Protein AF-A0A7S4KRM3-F1 (afdb_monomer_lite)

Radius of gyration: 18.73 Å; chains: 1; bounding box: 46×62×36 Å

Organism: NCBI:txid180227

Secondary structure (DSSP, 8-state):
--STHHHHHHHHSTTTGGGTT---EEEEEEETTS--EEEEE-TTSBHHHHHHHHHHHSSSPPPTTEEEEEEETTEEPPTTSBTTTTT--TT-EEEEEEEE---------

Sequence (109 aa):
RKRKRKRERKRKTRTAEKRMQDQQMQVFVKNLVGRPYPIDTHPTDTIADLCSKIESQRSSPVPRDKQLIIVFDGVPQDPDSELRSCNIKHEDLVTVLMVVAEMGTNIKG

InterPro domains:
  IPR000626 Ubiquitin-like domain [PF00240] (27-96)
  IPR000626 Ubiquitin-like domain [PS50053] (25-98)
  IPR029071 Ubiquitin-like domain superfamily [SSF54236] (21-98)

pLDDT: mean 75.44, std 17.65, range [39.91, 93.69]

Foldseek 3Di:
DPDPPPVVVVVVVCPVVVVVQQDWAWEWEAEPVDDTDIDIDGQQDFLLRVVVSVQVPDPDHDPPQKDKFKADPNRTDDRRDGNVNVVHGHHYYIYIDIDGNPPPPPPPD

Structure (mmCIF, N/CA/C/O backbone):
data_AF-A0A7S4KRM3-F1
#
_entry.id   AF-A0A7S4KRM3-F1
#
loop_
_atom_site.group_PDB
_atom_site.id
_atom_site.type_symbol
_atom_site.label_atom_id
_atom_site.label_alt_id
_atom_site.label_comp_id
_atom_site.label_asym_id
_atom_site.label_entity_id
_atom_site.label_seq_id
_atom_site.pdbx_PDB_ins_code
_atom_site.Cartn_x
_atom_site.Cartn_y
_atom_site.Cartn_z
_atom_site.occupancy
_atom_site.B_iso_or_equiv
_atom_site.auth_seq_id
_atom_site.auth_comp_id
_atom_site.auth_asym_id
_atom_site.auth_atom_id
_atom_site.pdbx_PDB_model_num
ATOM 1 N N . ARG A 1 1 ? -5.525 45.239 -8.878 1.00 54.72 1 ARG A N 1
ATOM 2 C CA . ARG A 1 1 ? -6.920 44.841 -8.542 1.00 54.72 1 ARG A CA 1
ATOM 3 C C . ARG A 1 1 ? -7.274 43.560 -9.327 1.00 54.72 1 ARG A C 1
ATOM 5 O O . ARG A 1 1 ? -6.927 43.483 -10.490 1.00 54.72 1 ARG A O 1
ATOM 12 N N . LYS A 1 2 ? -7.907 42.554 -8.694 1.00 49.38 2 LYS A N 1
ATOM 13 C CA . LYS A 1 2 ? -8.555 41.340 -9.280 1.00 49.38 2 LYS A CA 1
ATOM 14 C C . LYS A 1 2 ? -7.803 40.012 -9.568 1.00 49.38 2 LYS A C 1
ATOM 16 O O . LYS A 1 2 ? -8.507 39.047 -9.835 1.00 49.38 2 LYS A O 1
ATOM 21 N N . ARG A 1 3 ? -6.474 39.844 -9.436 1.00 49.19 3 ARG A N 1
ATOM 22 C CA . ARG A 1 3 ? -5.835 38.516 -9.717 1.00 49.19 3 ARG A CA 1
ATOM 23 C C . ARG A 1 3 ? -5.323 37.700 -8.518 1.00 49.19 3 ARG A C 1
ATOM 25 O O . ARG A 1 3 ? -5.302 36.478 -8.597 1.00 49.19 3 ARG A O 1
ATOM 32 N N . LYS A 1 4 ? -4.999 38.313 -7.372 1.00 44.84 4 LYS A N 1
ATOM 33 C CA . LYS A 1 4 ? -4.460 37.570 -6.206 1.00 44.84 4 LYS A CA 1
ATOM 34 C C . LYS A 1 4 ? -5.513 36.934 -5.283 1.00 44.84 4 LYS A C 1
ATOM 36 O O . LYS A 1 4 ? -5.202 35.984 -4.579 1.00 44.84 4 LYS A O 1
ATOM 41 N N . ARG A 1 5 ? -6.778 37.373 -5.331 1.00 48.09 5 ARG A N 1
ATOM 42 C CA . ARG A 1 5 ? -7.833 36.908 -4.401 1.00 48.09 5 ARG A CA 1
ATOM 43 C C . ARG A 1 5 ? -8.448 35.537 -4.733 1.00 48.09 5 ARG A C 1
ATOM 45 O O . ARG A 1 5 ? -9.210 35.013 -3.929 1.00 48.09 5 ARG A O 1
ATOM 52 N N . LYS A 1 6 ? -8.130 34.933 -5.888 1.00 44.44 6 LYS A N 1
ATOM 53 C CA . LYS A 1 6 ? -8.725 33.645 -6.311 1.00 44.44 6 LYS A CA 1
ATOM 54 C C . LYS A 1 6 ? -7.909 32.413 -5.882 1.00 44.44 6 LYS A C 1
ATOM 56 O O . LYS A 1 6 ? -8.459 31.319 -5.839 1.00 44.44 6 LYS A O 1
ATOM 61 N N . ARG A 1 7 ? -6.627 32.579 -5.525 1.00 45.47 7 ARG A N 1
ATOM 62 C CA . ARG A 1 7 ? -5.755 31.470 -5.080 1.00 45.47 7 ARG A CA 1
ATOM 63 C C . ARG A 1 7 ? -5.917 31.122 -3.598 1.00 45.47 7 ARG A C 1
ATOM 65 O O . ARG A 1 7 ? -5.708 29.976 -3.224 1.00 45.47 7 ARG A O 1
ATOM 72 N N . GLU A 1 8 ? -6.360 32.065 -2.770 1.00 41.38 8 GLU A N 1
ATOM 73 C CA . GLU A 1 8 ? -6.520 31.828 -1.328 1.00 41.38 8 GLU A CA 1
ATOM 74 C C . GLU A 1 8 ? -7.851 31.140 -0.975 1.00 41.38 8 GLU A C 1
ATOM 76 O O . GLU A 1 8 ? -7.928 30.370 -0.020 1.00 41.38 8 GLU A O 1
ATOM 81 N N . ARG A 1 9 ? -8.885 31.320 -1.810 1.00 40.25 9 ARG A N 1
ATOM 82 C CA . ARG A 1 9 ? -10.185 30.651 -1.634 1.00 40.25 9 ARG A CA 1
ATOM 83 C C . ARG A 1 9 ? -10.169 29.153 -1.947 1.00 40.25 9 ARG A C 1
ATOM 85 O O . ARG A 1 9 ? -11.027 28.451 -1.442 1.00 40.25 9 ARG A O 1
ATOM 92 N N . LYS A 1 10 ? -9.191 28.642 -2.707 1.00 42.97 10 LYS A N 1
ATOM 93 C CA . LYS A 1 10 ? -9.033 27.187 -2.926 1.00 42.97 10 LYS A CA 1
ATOM 94 C C . LYS A 1 10 ? -8.296 26.470 -1.788 1.00 42.97 10 LYS A C 1
ATOM 96 O O . LYS A 1 10 ? -8.303 25.246 -1.744 1.00 42.97 10 LYS A O 1
ATOM 101 N N . ARG A 1 11 ? -7.645 27.214 -0.883 1.00 45.69 11 ARG A N 1
ATOM 102 C CA . ARG A 1 11 ? -6.910 26.646 0.259 1.00 45.69 11 ARG A CA 1
ATOM 103 C C . ARG A 1 11 ? -7.746 26.580 1.538 1.00 45.69 11 ARG A C 1
ATOM 105 O O . ARG A 1 11 ? -7.537 25.669 2.324 1.00 45.69 11 ARG A O 1
ATOM 112 N N . LYS A 1 12 ? -8.691 27.507 1.740 1.00 39.91 12 LYS A N 1
ATOM 113 C CA . LYS A 1 12 ? -9.427 27.642 3.013 1.00 39.91 12 LYS A CA 1
ATOM 114 C C . LYS A 1 12 ? -10.705 26.802 3.142 1.00 39.91 12 LYS A C 1
ATOM 116 O O . LYS A 1 12 ? -11.152 26.597 4.259 1.00 39.91 12 LYS A O 1
ATOM 121 N N . THR A 1 13 ? -11.261 26.266 2.057 1.00 40.16 13 THR A N 1
ATOM 122 C CA . THR A 1 13 ? -12.413 25.339 2.113 1.00 40.16 13 THR A CA 1
ATOM 123 C C . THR A 1 13 ? -12.021 23.861 2.210 1.00 40.16 13 THR A C 1
ATOM 125 O O . THR A 1 13 ? -12.886 23.027 2.419 1.00 40.16 13 THR A O 1
ATOM 128 N N . ARG A 1 14 ? -10.726 23.515 2.142 1.00 50.75 14 ARG A N 1
ATOM 129 C CA . ARG A 1 14 ? -10.233 22.126 2.265 1.00 50.75 14 ARG A CA 1
ATOM 130 C C . ARG A 1 14 ? -10.018 21.653 3.709 1.00 50.75 14 ARG A C 1
ATOM 132 O O . ARG A 1 14 ? -9.518 20.554 3.895 1.00 50.75 14 ARG A O 1
ATOM 139 N N . THR A 1 15 ? -10.319 22.459 4.727 1.00 52.12 15 THR A N 1
ATOM 140 C CA . THR A 1 15 ? -9.883 22.170 6.110 1.00 52.12 15 THR A CA 1
ATOM 141 C C . THR A 1 15 ? -10.976 21.562 6.997 1.00 52.12 15 THR A C 1
ATOM 143 O O . THR A 1 15 ? -10.649 21.007 8.040 1.00 52.12 15 THR A O 1
ATOM 146 N N . ALA A 1 16 ? -12.253 21.630 6.600 1.00 48.75 16 ALA A N 1
ATOM 147 C CA . ALA A 1 16 ? -13.368 21.075 7.379 1.00 48.75 16 ALA A CA 1
ATOM 148 C C . ALA A 1 16 ? -13.852 19.716 6.840 1.00 48.75 16 ALA A C 1
ATOM 150 O O . ALA A 1 16 ? -13.953 18.774 7.616 1.00 48.75 16 ALA A O 1
ATOM 151 N N . GLU A 1 17 ? -14.030 19.557 5.522 1.00 49.84 17 GLU A N 1
ATOM 152 C CA . GLU A 1 17 ? -14.364 18.249 4.918 1.00 49.84 17 GLU A CA 1
ATOM 153 C C . GLU A 1 17 ? -13.221 17.232 5.067 1.00 49.84 17 GLU A C 1
ATOM 155 O O . GLU A 1 17 ? -13.450 16.042 5.254 1.00 49.84 17 GLU A O 1
ATOM 160 N N . LYS A 1 18 ? -11.971 17.716 5.102 1.00 51.41 18 LYS A N 1
ATOM 161 C CA . LYS A 1 18 ? -10.778 16.888 5.328 1.00 51.41 18 LYS A CA 1
ATOM 162 C C . LYS A 1 18 ? -10.731 16.257 6.727 1.00 51.41 18 LYS A C 1
ATOM 164 O O . LYS A 1 18 ? -10.011 15.291 6.918 1.00 51.41 18 LYS A O 1
ATOM 169 N N . ARG A 1 19 ? -11.508 16.758 7.698 1.00 50.12 19 ARG A N 1
ATOM 170 C CA . ARG A 1 19 ? -11.541 16.210 9.067 1.00 50.12 19 ARG A CA 1
ATOM 171 C C . ARG A 1 19 ? -12.451 14.994 9.230 1.00 50.12 19 ARG A C 1
ATOM 173 O O . ARG A 1 19 ? -12.314 14.300 10.225 1.00 50.12 19 ARG A O 1
ATOM 180 N N . MET A 1 20 ? -13.357 14.732 8.285 1.00 52.25 20 MET A 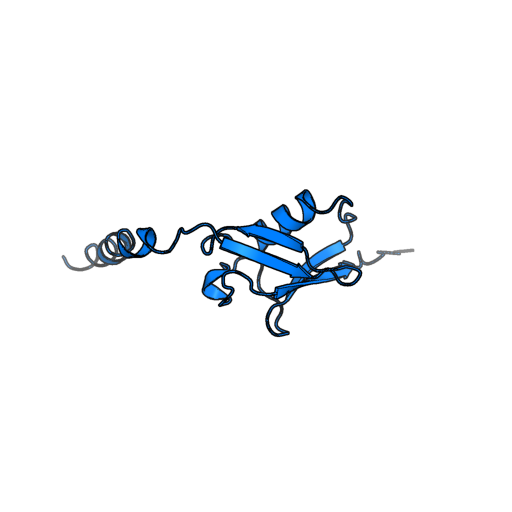N 1
ATOM 181 C CA . MET A 1 20 ? -14.276 13.587 8.371 1.00 52.25 20 MET A CA 1
ATOM 182 C C . MET A 1 20 ? -13.825 12.372 7.552 1.00 52.25 20 MET A C 1
ATOM 184 O O . MET A 1 20 ? -14.505 11.355 7.568 1.00 52.25 20 MET A O 1
ATOM 188 N N . GLN A 1 21 ? -12.684 12.460 6.858 1.00 54.38 21 GLN A N 1
ATOM 189 C CA . GLN A 1 21 ? -12.170 11.379 6.009 1.00 54.38 21 GLN A CA 1
ATOM 190 C C . GLN A 1 21 ? -10.847 10.767 6.490 1.00 54.38 21 GLN A C 1
ATOM 192 O O . GLN A 1 21 ? -10.494 9.715 5.987 1.00 54.38 21 GLN A O 1
ATOM 197 N N . ASP A 1 22 ? -10.143 11.335 7.477 1.00 60.97 22 ASP A N 1
ATOM 198 C CA . ASP A 1 22 ? -8.959 10.700 8.101 1.00 60.97 22 ASP A CA 1
ATOM 199 C C . ASP A 1 22 ? -9.363 9.658 9.167 1.00 60.97 22 ASP A C 1
ATOM 201 O O . ASP A 1 22 ? -8.812 9.619 10.266 1.00 60.97 22 ASP A O 1
ATOM 205 N N . GLN A 1 23 ? -10.366 8.822 8.888 1.00 72.31 23 GLN A N 1
ATOM 206 C CA . GLN A 1 23 ? -10.581 7.645 9.727 1.00 72.31 23 GLN A CA 1
ATOM 207 C C . GLN A 1 23 ? -9.601 6.557 9.294 1.00 72.31 23 GLN A C 1
ATOM 209 O O . GLN A 1 23 ? -9.459 6.274 8.104 1.00 72.31 23 GLN A O 1
ATOM 214 N N . GLN A 1 24 ? -8.901 5.987 10.274 1.00 81.00 24 GLN A N 1
ATOM 215 C CA . GLN A 1 24 ? -8.024 4.838 10.086 1.00 81.00 24 GLN A CA 1
ATOM 216 C C . GLN A 1 24 ? -8.802 3.733 9.361 1.00 81.00 24 GLN A C 1
ATOM 218 O O . GLN A 1 24 ? -9.888 3.349 9.797 1.00 81.00 24 GLN A O 1
ATOM 223 N N . MET A 1 25 ? -8.267 3.253 8.239 1.00 90.06 25 MET A N 1
ATOM 224 C CA . MET A 1 25 ? -8.862 2.174 7.457 1.00 90.06 25 MET A CA 1
ATOM 225 C C . MET A 1 25 ? -7.914 0.982 7.385 1.00 90.06 25 MET A C 1
ATOM 227 O O . MET A 1 25 ? -6.706 1.102 7.580 1.00 90.06 25 MET A O 1
ATOM 231 N N . GLN A 1 26 ? -8.475 -0.185 7.099 1.00 91.81 26 GLN A N 1
ATOM 232 C CA . GLN A 1 26 ? -7.731 -1.417 6.948 1.00 91.81 26 GLN A CA 1
ATOM 233 C C . GLN A 1 26 ? -8.085 -1.995 5.589 1.00 91.81 26 GLN A C 1
ATOM 235 O O . GLN A 1 26 ? -9.261 -2.058 5.237 1.00 91.81 26 GLN A O 1
ATOM 240 N N . VAL A 1 27 ? -7.070 -2.363 4.820 1.00 92.88 27 VAL A N 1
ATOM 241 C CA . VAL A 1 27 ? -7.228 -2.978 3.497 1.00 92.88 27 VAL A CA 1
ATOM 242 C C . VAL A 1 27 ? -6.623 -4.367 3.508 1.00 92.88 27 VAL A C 1
ATOM 244 O O . VAL A 1 27 ? -5.661 -4.630 4.234 1.00 92.88 27 VAL A O 1
ATOM 247 N N . PHE A 1 28 ? -7.168 -5.257 2.688 1.00 93.69 28 PHE A N 1
ATOM 248 C CA . PHE A 1 28 ? -6.648 -6.604 2.533 1.00 93.69 28 PHE A CA 1
ATOM 249 C C . PHE A 1 28 ? -5.719 -6.670 1.335 1.00 93.69 28 PHE A C 1
ATOM 251 O O . PHE A 1 28 ? -6.125 -6.468 0.194 1.00 93.69 28 PHE A O 1
ATOM 258 N N . VAL A 1 29 ? -4.463 -7.014 1.586 1.00 91.12 29 VAL A N 1
ATOM 259 C CA . VAL A 1 29 ? -3.459 -7.137 0.536 1.00 91.12 29 VAL A CA 1
ATOM 260 C C . VAL A 1 29 ? -3.308 -8.595 0.145 1.00 91.12 29 VAL A C 1
ATOM 262 O O . VAL A 1 29 ? -2.895 -9.433 0.946 1.00 91.12 29 VAL A O 1
ATOM 265 N N . LYS A 1 30 ? -3.618 -8.911 -1.112 1.00 88.31 30 LYS A N 1
ATOM 266 C CA . LYS A 1 30 ? -3.417 -10.230 -1.704 1.00 88.31 30 LYS A CA 1
ATOM 267 C C . LYS A 1 30 ? -2.089 -10.277 -2.449 1.00 88.31 30 LYS A C 1
ATOM 269 O O . LYS A 1 30 ? -1.923 -9.684 -3.512 1.00 88.31 30 LYS A O 1
ATOM 274 N N . ASN A 1 31 ? -1.161 -11.055 -1.906 1.00 83.12 31 ASN A N 1
ATOM 275 C CA . ASN A 1 31 ? 0.068 -11.419 -2.601 1.00 83.12 31 ASN A CA 1
ATOM 276 C C . ASN A 1 31 ? -0.185 -12.602 -3.550 1.00 83.12 31 ASN A C 1
ATOM 278 O O . ASN A 1 31 ? -0.940 -13.510 -3.209 1.00 83.12 31 ASN A O 1
ATOM 282 N N . LEU A 1 32 ? 0.508 -12.638 -4.695 1.00 69.75 32 LEU A N 1
ATOM 283 C CA . LEU A 1 32 ? 0.383 -13.677 -5.738 1.00 69.75 32 LEU A CA 1
ATOM 284 C C . LEU A 1 32 ? 0.527 -15.138 -5.261 1.00 69.75 32 LEU A C 1
ATOM 286 O O . LEU A 1 32 ? 0.116 -16.052 -5.965 1.00 69.75 32 LEU A O 1
ATOM 290 N N . VAL A 1 33 ? 1.104 -15.368 -4.080 1.00 66.88 33 VAL A N 1
ATOM 291 C CA . VAL A 1 33 ? 1.425 -16.707 -3.548 1.00 66.88 33 VAL A CA 1
ATOM 292 C C . VAL A 1 33 ? 0.714 -16.979 -2.209 1.00 66.88 33 VAL A C 1
ATOM 294 O O . VAL A 1 33 ? 0.933 -18.012 -1.589 1.00 66.88 33 VAL A O 1
ATOM 297 N N . GLY A 1 34 ? -0.117 -16.054 -1.710 1.00 70.75 34 GLY A N 1
ATOM 298 C CA . GLY A 1 34 ? -0.538 -16.063 -0.306 1.00 70.75 34 GLY A CA 1
ATOM 299 C C . GLY A 1 34 ? -2.021 -15.825 -0.046 1.00 70.75 34 GLY A C 1
ATOM 300 O O . GLY A 1 34 ? -2.799 -15.445 -0.921 1.00 70.75 34 GLY A O 1
ATOM 301 N N . ARG A 1 35 ? -2.391 -16.028 1.223 1.00 83.69 35 ARG A N 1
ATOM 302 C CA . ARG A 1 35 ? -3.660 -15.557 1.785 1.00 83.69 35 ARG A CA 1
ATOM 303 C C . ARG A 1 35 ? -3.611 -14.030 1.937 1.00 83.69 35 ARG A C 1
ATOM 305 O O . ARG A 1 35 ? -2.534 -13.503 2.230 1.00 83.69 35 ARG A O 1
ATOM 312 N N . PRO A 1 36 ? -4.734 -13.324 1.734 1.00 89.19 36 PRO A N 1
ATOM 313 C CA . PRO A 1 36 ? -4.786 -11.893 1.985 1.00 89.19 36 PRO A CA 1
ATOM 314 C C . PRO A 1 36 ? -4.539 -11.590 3.464 1.00 89.19 36 PRO A C 1
ATOM 316 O O . PRO A 1 36 ? -4.941 -12.367 4.331 1.00 89.19 36 PRO A O 1
ATOM 319 N N . TYR A 1 37 ? -3.876 -10.471 3.741 1.00 90.56 37 TYR A N 1
ATOM 320 C CA . TYR A 1 37 ? -3.570 -10.021 5.099 1.00 90.56 37 TYR A CA 1
ATOM 321 C C . TYR A 1 37 ? -3.928 -8.541 5.274 1.00 90.56 37 TYR A C 1
ATOM 323 O O . TYR A 1 37 ? -3.868 -7.786 4.299 1.00 90.56 37 TYR A O 1
ATOM 331 N N . PRO A 1 38 ? -4.323 -8.132 6.491 1.00 91.81 38 PRO A N 1
ATOM 332 C CA . PRO A 1 38 ? -4.711 -6.758 6.764 1.00 91.81 38 PRO A CA 1
ATOM 333 C C . PRO A 1 38 ? -3.497 -5.821 6.849 1.00 91.81 38 PRO A C 1
ATOM 335 O O . PRO A 1 38 ? -2.491 -6.150 7.484 1.00 91.81 38 PRO A O 1
ATOM 338 N N . ILE A 1 39 ? -3.623 -4.636 6.248 1.00 91.75 39 ILE A N 1
ATOM 339 C CA . ILE A 1 39 ? -2.701 -3.501 6.382 1.00 91.75 39 ILE A CA 1
ATOM 340 C C . ILE A 1 39 ? -3.476 -2.280 6.873 1.00 91.75 39 ILE A C 1
ATOM 342 O O . ILE A 1 39 ? -4.481 -1.900 6.270 1.00 91.75 39 ILE A O 1
ATOM 346 N N . ASP A 1 40 ? -2.962 -1.624 7.912 1.00 91.62 40 ASP A N 1
ATOM 347 C CA . ASP A 1 40 ? -3.505 -0.362 8.410 1.00 91.62 40 ASP A CA 1
ATOM 348 C C . ASP A 1 40 ? -2.982 0.829 7.594 1.00 91.62 40 ASP A C 1
ATOM 350 O O . ASP A 1 40 ? -1.773 1.082 7.477 1.00 91.62 40 ASP A O 1
ATOM 354 N N . THR A 1 41 ? -3.903 1.601 7.031 1.00 90.69 41 THR A N 1
ATOM 355 C CA . THR A 1 41 ? -3.602 2.729 6.146 1.00 90.69 41 THR A CA 1
ATOM 356 C C . THR A 1 41 ? -4.644 3.834 6.295 1.00 90.69 41 THR A C 1
ATOM 358 O O . THR A 1 41 ? -5.651 3.683 6.987 1.00 90.69 41 THR A O 1
ATOM 361 N N . HIS A 1 42 ? -4.386 4.981 5.683 1.00 90.50 42 HIS A N 1
ATOM 362 C CA . HIS A 1 42 ? -5.311 6.100 5.633 1.00 90.50 42 HIS A CA 1
ATOM 363 C C . HIS A 1 42 ? -5.746 6.332 4.189 1.00 90.50 42 HIS A C 1
ATOM 365 O O . HIS A 1 42 ? -4.942 6.179 3.275 1.00 90.50 42 HIS A O 1
ATOM 371 N N . PRO A 1 43 ? -6.980 6.791 3.943 1.00 87.25 43 PRO A N 1
ATOM 372 C CA . PRO A 1 43 ? -7.438 7.100 2.585 1.00 87.25 43 PRO A CA 1
ATOM 373 C C . PRO A 1 43 ? -6.657 8.255 1.932 1.00 87.25 43 PRO A C 1
ATOM 375 O O . PRO A 1 43 ? -6.774 8.487 0.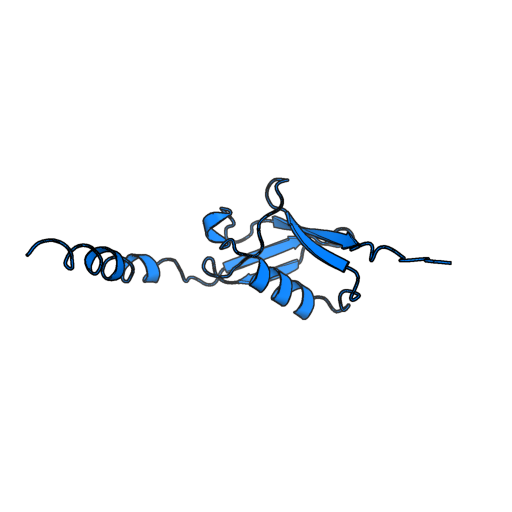727 1.00 87.25 43 PRO A O 1
ATOM 378 N N . THR A 1 44 ? -5.896 9.005 2.731 1.00 87.50 44 THR A N 1
ATOM 379 C CA . THR A 1 44 ? -4.970 10.060 2.314 1.00 87.50 44 THR A CA 1
ATOM 380 C C . THR A 1 44 ? -3.555 9.556 2.019 1.00 87.50 44 THR A C 1
ATOM 382 O O . THR A 1 44 ? -2.786 10.320 1.436 1.00 87.50 44 THR A O 1
ATOM 385 N N . ASP A 1 45 ? -3.224 8.309 2.376 1.00 90.44 45 ASP A N 1
ATOM 386 C CA . ASP A 1 45 ? -1.951 7.675 2.025 1.00 90.44 45 ASP A CA 1
ATOM 387 C C . ASP A 1 45 ? -1.881 7.439 0.506 1.00 90.44 45 ASP A C 1
ATOM 389 O O . ASP A 1 45 ? -2.902 7.285 -0.182 1.00 90.44 45 ASP A O 1
ATOM 393 N N . THR A 1 46 ? -0.657 7.404 -0.018 1.00 91.62 46 THR A N 1
ATOM 394 C CA . THR A 1 46 ? -0.394 7.088 -1.426 1.00 91.62 46 THR A CA 1
ATOM 395 C C . THR A 1 46 ? -0.228 5.586 -1.651 1.00 91.62 46 THR A C 1
ATOM 397 O O . THR A 1 46 ? 0.030 4.813 -0.725 1.00 91.62 46 THR A O 1
ATOM 400 N N . ILE A 1 47 ? -0.336 5.154 -2.906 1.00 91.12 47 ILE A N 1
ATOM 401 C CA . ILE A 1 47 ? -0.022 3.779 -3.309 1.00 91.12 47 ILE A CA 1
ATOM 402 C C . ILE A 1 47 ? 1.437 3.431 -2.970 1.00 91.12 47 ILE A C 1
ATOM 404 O O . ILE A 1 47 ? 1.705 2.316 -2.521 1.00 91.12 47 ILE A O 1
ATOM 408 N N . ALA A 1 48 ? 2.371 4.380 -3.102 1.00 90.44 48 ALA A N 1
ATOM 409 C CA . ALA A 1 48 ? 3.763 4.199 -2.690 1.00 90.44 48 ALA A CA 1
ATOM 410 C C . ALA A 1 48 ? 3.907 3.940 -1.178 1.00 90.44 48 ALA A C 1
ATOM 412 O O . ALA A 1 48 ? 4.641 3.032 -0.779 1.00 90.44 48 ALA A O 1
ATOM 413 N N . ASP A 1 49 ? 3.175 4.679 -0.335 1.00 90.38 49 ASP A N 1
ATOM 414 C CA . ASP A 1 49 ? 3.150 4.443 1.116 1.00 90.38 49 ASP A CA 1
ATOM 415 C C . ASP A 1 49 ? 2.601 3.051 1.445 1.00 90.38 49 ASP A C 1
ATOM 417 O O . ASP A 1 49 ? 3.176 2.328 2.264 1.00 90.38 49 ASP A O 1
ATOM 421 N N . LEU A 1 50 ? 1.515 2.640 0.779 1.00 90.00 50 LEU A N 1
ATOM 422 C CA . LEU A 1 50 ? 0.935 1.310 0.951 1.00 90.00 50 LEU A CA 1
ATOM 423 C C . LEU A 1 50 ? 1.925 0.208 0.538 1.00 90.00 50 LEU A C 1
ATOM 425 O O . LEU A 1 50 ? 2.092 -0.758 1.282 1.00 90.00 50 LEU A O 1
ATOM 429 N N . CYS A 1 51 ? 2.635 0.370 -0.584 1.00 87.50 51 CYS A N 1
ATOM 430 C CA . CYS A 1 51 ? 3.720 -0.530 -0.992 1.00 87.50 51 CYS A CA 1
ATOM 431 C C . CYS A 1 51 ? 4.798 -0.648 0.089 1.00 87.50 51 CYS A C 1
ATOM 433 O O . CYS A 1 51 ? 5.183 -1.755 0.453 1.00 87.50 51 CYS A O 1
ATOM 435 N N . SER A 1 52 ? 5.242 0.476 0.649 1.00 88.00 52 SER A N 1
ATOM 436 C CA . SER A 1 52 ? 6.279 0.494 1.686 1.00 88.00 52 SER A CA 1
ATOM 437 C C . SER A 1 52 ? 5.827 -0.215 2.974 1.00 88.00 52 SER A C 1
ATOM 439 O O . SER A 1 52 ? 6.573 -1.001 3.570 1.00 88.00 52 SER A O 1
ATOM 441 N N . LYS A 1 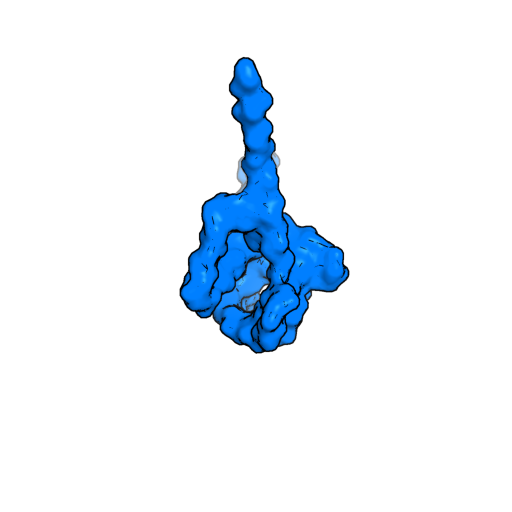53 ? 4.561 -0.029 3.376 1.00 89.56 53 LYS A N 1
ATOM 442 C CA . LYS A 1 53 ? 3.945 -0.767 4.496 1.00 89.56 53 LYS A CA 1
ATOM 443 C C . LYS A 1 53 ? 3.864 -2.266 4.212 1.00 89.56 53 LYS A C 1
ATOM 445 O O . LYS A 1 53 ? 4.189 -3.073 5.079 1.00 89.56 53 LYS A O 1
ATOM 450 N N . ILE A 1 54 ? 3.474 -2.638 2.993 1.00 87.06 54 ILE A N 1
ATOM 451 C CA . ILE A 1 54 ? 3.424 -4.028 2.533 1.00 87.06 54 ILE A CA 1
ATOM 452 C C . ILE A 1 54 ? 4.804 -4.679 2.608 1.00 87.06 54 ILE A C 1
ATOM 454 O O . ILE A 1 54 ? 4.904 -5.786 3.130 1.00 87.06 54 ILE A O 1
ATOM 458 N N . GLU A 1 55 ? 5.854 -4.011 2.128 1.00 83.25 55 GLU A N 1
ATOM 459 C CA . GLU A 1 55 ? 7.233 -4.506 2.211 1.00 83.25 55 GLU A CA 1
ATOM 460 C C . GLU A 1 55 ? 7.704 -4.644 3.654 1.00 83.25 55 GLU A C 1
ATOM 462 O O . GLU A 1 55 ? 8.311 -5.651 3.999 1.00 83.25 55 GLU A O 1
ATOM 467 N N . SER A 1 56 ? 7.371 -3.672 4.504 1.00 84.75 56 SER A N 1
ATOM 468 C CA . SER A 1 56 ? 7.736 -3.684 5.924 1.00 84.75 56 SER A CA 1
ATOM 469 C C . SER A 1 56 ? 7.060 -4.819 6.695 1.00 84.75 56 SER A C 1
ATOM 471 O O . SER A 1 56 ? 7.660 -5.422 7.582 1.00 84.75 56 SER A O 1
ATOM 473 N N . GLN A 1 57 ? 5.799 -5.112 6.374 1.00 82.88 57 GLN A N 1
ATOM 474 C CA . GLN A 1 57 ? 5.010 -6.141 7.051 1.00 82.88 57 GLN A CA 1
ATOM 475 C C . GLN A 1 57 ? 5.240 -7.534 6.452 1.00 82.88 57 GLN A C 1
ATOM 477 O O . GLN A 1 57 ? 5.015 -8.555 7.108 1.00 82.88 57 GLN A O 1
ATOM 482 N N . ARG A 1 58 ? 5.724 -7.598 5.209 1.00 77.88 58 ARG A N 1
ATOM 483 C CA . ARG A 1 58 ? 6.153 -8.839 4.583 1.00 77.88 58 ARG A CA 1
ATOM 484 C C . ARG A 1 58 ? 7.523 -9.228 5.134 1.00 77.88 58 ARG A C 1
ATOM 486 O O . ARG A 1 58 ? 8.503 -8.518 4.996 1.00 77.88 58 ARG A O 1
ATOM 493 N N . SER A 1 59 ? 7.628 -10.434 5.680 1.00 64.00 59 SER A N 1
ATOM 494 C CA . SER A 1 59 ? 8.874 -10.933 6.285 1.00 64.00 59 SER A CA 1
ATOM 495 C C . SER A 1 59 ? 10.025 -11.176 5.295 1.00 64.00 59 SER A C 1
ATOM 497 O O . SER A 1 59 ? 11.114 -11.557 5.709 1.00 64.00 59 SER A O 1
ATOM 499 N N . SER A 1 60 ? 9.793 -11.012 3.989 1.00 67.75 60 SER A N 1
ATOM 500 C CA . SER A 1 60 ? 10.792 -11.228 2.945 1.00 67.75 60 SER A CA 1
ATOM 501 C C . SER A 1 60 ? 11.049 -9.907 2.225 1.00 67.75 60 SER A C 1
ATOM 503 O O . SER A 1 60 ? 10.110 -9.377 1.624 1.00 67.75 60 SER A O 1
ATOM 505 N N . PRO A 1 61 ? 12.293 -9.397 2.261 1.00 61.94 61 PRO A N 1
ATOM 506 C CA . PRO A 1 61 ? 12.652 -8.201 1.524 1.00 61.94 61 PRO A CA 1
ATOM 507 C C . PRO A 1 61 ? 12.472 -8.448 0.029 1.00 61.94 61 PRO A C 1
ATOM 509 O O . PRO A 1 61 ? 12.816 -9.514 -0.494 1.00 61.94 61 PRO A O 1
ATOM 512 N N . VAL A 1 62 ? 11.929 -7.448 -0.658 1.00 70.38 62 VAL A N 1
ATOM 513 C CA . VAL A 1 62 ? 11.836 -7.450 -2.112 1.00 70.38 62 VAL A CA 1
ATOM 514 C C . VAL A 1 62 ? 13.272 -7.369 -2.661 1.00 70.38 62 VAL A C 1
ATOM 516 O O . V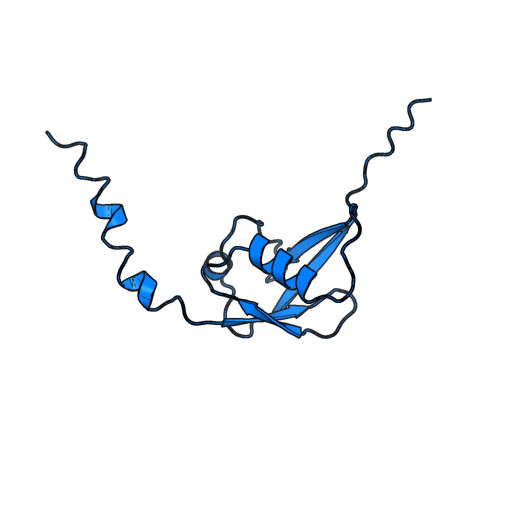AL A 1 62 ? 14.024 -6.471 -2.279 1.00 70.38 62 VAL A O 1
ATOM 519 N N . PRO A 1 63 ? 13.719 -8.338 -3.486 1.00 70.94 63 PRO A N 1
ATOM 520 C CA . PRO A 1 63 ? 15.007 -8.258 -4.171 1.00 70.94 63 PRO A CA 1
ATOM 521 C C . PRO A 1 63 ? 15.111 -6.936 -4.933 1.00 70.94 63 PRO A C 1
ATOM 523 O O . PRO A 1 63 ? 14.107 -6.491 -5.479 1.00 70.94 63 PRO A O 1
ATOM 526 N N . ARG A 1 64 ? 16.309 -6.340 -5.023 1.00 68.19 64 ARG A N 1
ATOM 527 C CA . ARG A 1 64 ? 16.535 -5.031 -5.686 1.00 68.19 64 ARG A CA 1
ATOM 528 C C . ARG A 1 64 ? 15.994 -4.954 -7.118 1.00 68.19 64 ARG A C 1
ATOM 530 O O . ARG A 1 64 ? 15.737 -3.865 -7.614 1.00 68.19 64 ARG A O 1
ATOM 537 N N . ASP A 1 65 ? 15.798 -6.111 -7.738 1.00 73.12 65 ASP A N 1
ATOM 538 C CA . ASP A 1 65 ? 15.362 -6.274 -9.120 1.00 73.12 65 ASP A CA 1
ATOM 539 C C . ASP A 1 65 ? 13.852 -6.549 -9.235 1.00 73.12 65 ASP A C 1
ATOM 541 O O . ASP A 1 65 ? 13.368 -6.926 -10.298 1.00 73.12 65 ASP A O 1
ATOM 545 N N . LYS A 1 66 ? 13.084 -6.430 -8.145 1.00 75.81 66 LYS A N 1
ATOM 546 C CA . LYS A 1 66 ? 11.626 -6.593 -8.154 1.00 75.81 66 LYS A CA 1
ATOM 547 C C . LYS A 1 66 ? 10.945 -5.293 -7.751 1.00 75.81 66 LYS A C 1
ATOM 549 O O . LYS A 1 66 ? 11.326 -4.659 -6.776 1.00 75.81 66 LYS A O 1
ATOM 554 N N . GLN A 1 67 ? 9.900 -4.937 -8.484 1.00 82.44 67 GLN A N 1
ATOM 555 C CA . GLN A 1 67 ? 9.038 -3.803 -8.185 1.00 82.44 67 GLN A CA 1
ATOM 556 C C . GLN A 1 67 ? 7.637 -4.302 -7.829 1.00 82.44 67 GLN A C 1
ATOM 558 O O . GLN A 1 67 ? 7.122 -5.244 -8.438 1.00 82.44 67 GLN A O 1
ATOM 563 N N . LEU A 1 68 ? 7.021 -3.671 -6.830 1.00 85.81 68 LEU A N 1
ATOM 564 C CA . LEU A 1 68 ? 5.636 -3.921 -6.451 1.00 85.81 68 LEU A CA 1
ATOM 565 C C . LEU A 1 68 ? 4.709 -2.984 -7.220 1.00 85.81 68 LEU A C 1
ATOM 567 O O . LEU A 1 68 ? 4.853 -1.765 -7.159 1.00 85.81 68 LEU A O 1
ATOM 571 N N . ILE A 1 69 ? 3.741 -3.565 -7.920 1.00 87.38 69 ILE A N 1
ATOM 572 C CA . ILE A 1 69 ? 2.652 -2.850 -8.577 1.00 87.38 69 ILE A CA 1
ATOM 573 C C . ILE A 1 69 ? 1.364 -3.210 -7.845 1.00 87.38 69 ILE A C 1
ATOM 575 O O . ILE A 1 69 ? 0.991 -4.385 -7.774 1.00 87.38 69 ILE A O 1
ATOM 579 N N . ILE A 1 70 ? 0.678 -2.205 -7.300 1.00 89.00 70 ILE A N 1
ATOM 580 C CA . ILE A 1 70 ? -0.657 -2.394 -6.730 1.00 89.00 70 ILE A CA 1
ATOM 581 C C . ILE A 1 70 ? -1.668 -2.408 -7.869 1.00 89.00 70 ILE A C 1
ATOM 583 O O . ILE A 1 70 ? -1.698 -1.508 -8.702 1.00 89.00 70 ILE A O 1
ATOM 587 N N . VAL A 1 71 ? -2.501 -3.439 -7.891 1.00 90.19 71 VAL A N 1
ATOM 588 C CA . VAL A 1 71 ? -3.588 -3.625 -8.843 1.00 90.19 71 VAL A CA 1
ATOM 589 C C . VAL A 1 71 ? -4.897 -3.678 -8.074 1.00 90.19 71 VAL A C 1
ATOM 591 O O . VAL A 1 71 ? -5.072 -4.492 -7.162 1.00 90.19 71 VAL A O 1
ATOM 594 N N . PHE A 1 72 ? -5.827 -2.818 -8.467 1.00 91.50 72 PHE A N 1
ATOM 595 C CA . PHE A 1 72 ? -7.175 -2.760 -7.920 1.00 91.50 72 PHE A CA 1
ATOM 596 C C . PHE A 1 72 ? -8.181 -2.820 -9.067 1.00 91.50 72 PHE A C 1
ATOM 598 O O . PHE A 1 72 ? -7.982 -2.164 -10.085 1.00 91.50 72 PHE A O 1
ATOM 605 N N . ASP A 1 73 ? -9.203 -3.667 -8.934 1.00 89.31 73 ASP A N 1
ATOM 606 C CA . ASP A 1 73 ? -10.198 -3.935 -9.988 1.00 89.31 73 ASP A CA 1
ATOM 607 C C . ASP A 1 73 ? -9.583 -4.327 -11.354 1.00 89.31 73 ASP A C 1
ATOM 609 O O . ASP A 1 73 ? -10.056 -3.966 -12.426 1.00 89.31 73 ASP A O 1
ATOM 613 N N . GLY A 1 74 ? -8.445 -5.032 -11.323 1.00 87.38 74 GLY A N 1
ATOM 614 C CA . GLY A 1 74 ? -7.692 -5.407 -12.527 1.00 87.38 74 GLY A CA 1
ATOM 615 C C . GLY A 1 74 ? -6.874 -4.274 -13.160 1.00 87.38 74 GLY A C 1
ATOM 616 O O . GLY A 1 74 ? -6.192 -4.511 -14.155 1.00 87.38 74 GLY A O 1
ATOM 617 N N . VAL A 1 75 ? -6.882 -3.073 -12.575 1.00 89.75 75 VAL A N 1
ATOM 618 C CA . VAL A 1 75 ? -6.161 -1.899 -13.077 1.00 89.75 75 VAL A CA 1
ATOM 619 C C . VAL A 1 75 ? -4.941 -1.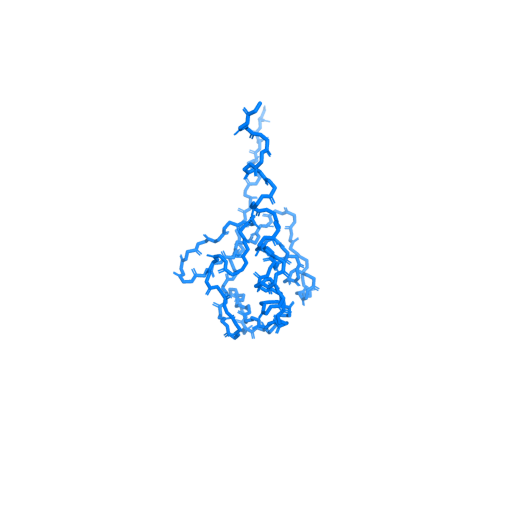599 -12.196 1.00 89.75 75 VAL A C 1
ATOM 621 O O . VAL A 1 75 ? -5.098 -1.429 -10.978 1.00 89.75 75 VAL A O 1
ATOM 624 N N . PRO A 1 76 ? -3.721 -1.526 -12.767 1.00 90.62 76 PRO A N 1
ATOM 625 C CA . PRO A 1 76 ? -2.543 -1.087 -12.028 1.00 90.62 76 PRO A CA 1
ATOM 626 C C . PRO A 1 76 ? -2.698 0.378 -11.617 1.00 90.62 76 PRO A C 1
ATOM 628 O O . PRO A 1 76 ? -3.096 1.218 -12.421 1.00 90.62 76 PRO A O 1
ATOM 631 N N . GLN A 1 77 ? -2.399 0.667 -10.357 1.00 92.31 77 GLN A N 1
ATOM 632 C CA . GLN A 1 77 ? -2.510 2.000 -9.779 1.00 92.31 77 GLN A CA 1
ATOM 633 C C . GLN A 1 77 ? -1.155 2.706 -9.803 1.00 92.31 77 GLN A C 1
ATOM 635 O O . GLN A 1 77 ? -0.115 2.085 -9.563 1.00 92.31 77 GLN A O 1
ATOM 640 N N . ASP A 1 78 ? -1.173 4.013 -10.058 1.00 90.69 78 ASP A N 1
ATOM 641 C CA . ASP A 1 78 ? 0.035 4.832 -10.016 1.00 90.69 78 ASP A CA 1
ATOM 642 C C . ASP A 1 78 ? 0.534 5.007 -8.572 1.00 90.69 78 ASP A C 1
ATOM 644 O O . ASP A 1 78 ? -0.278 5.266 -7.680 1.00 90.69 78 ASP A O 1
ATOM 648 N N . PRO A 1 79 ? 1.857 4.952 -8.326 1.00 87.69 79 PRO A N 1
ATOM 649 C CA . PRO A 1 79 ? 2.436 5.107 -6.988 1.00 87.69 79 PRO A CA 1
ATOM 650 C C . PRO A 1 79 ? 2.121 6.468 -6.348 1.00 87.69 79 PRO A C 1
ATOM 652 O O . PRO A 1 79 ? 2.000 6.552 -5.127 1.00 87.69 79 PRO A O 1
ATOM 655 N N . ASP A 1 80 ? 1.941 7.506 -7.169 1.00 89.19 80 ASP A N 1
ATOM 656 C CA . ASP A 1 80 ? 1.609 8.868 -6.737 1.00 89.19 80 ASP A CA 1
ATOM 657 C C . ASP A 1 80 ? 0.104 9.081 -6.474 1.00 89.19 80 ASP A C 1
ATOM 659 O O . ASP A 1 80 ? -0.298 10.150 -6.002 1.00 89.19 80 ASP A O 1
ATOM 663 N N . SER A 1 81 ? -0.746 8.095 -6.786 1.00 90.69 81 SER A N 1
ATOM 664 C CA . SER A 1 81 ? -2.187 8.184 -6.534 1.00 90.69 81 SER A CA 1
ATOM 665 C C . SER A 1 81 ? -2.511 7.926 -5.062 1.00 90.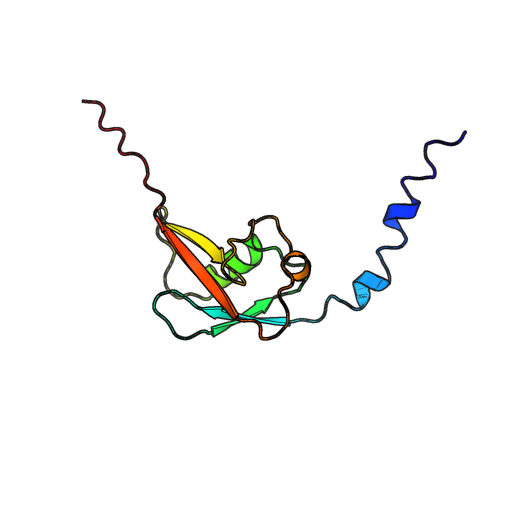69 81 SER A C 1
ATOM 667 O O . SER A 1 81 ? -1.910 7.077 -4.407 1.00 90.69 81 SER A O 1
ATOM 669 N N . GLU A 1 82 ? -3.484 8.665 -4.526 1.00 90.31 82 GLU A N 1
ATOM 670 C CA . GLU A 1 82 ? -4.000 8.464 -3.166 1.00 90.31 82 GLU A CA 1
ATOM 671 C C . GLU A 1 82 ? -5.018 7.312 -3.155 1.00 90.31 82 GLU A C 1
ATOM 673 O O . GLU A 1 82 ? -5.818 7.192 -4.088 1.00 90.31 82 GLU A O 1
ATOM 678 N N . LEU A 1 83 ? -5.094 6.532 -2.073 1.00 89.44 83 LEU A N 1
ATOM 679 C CA . LEU A 1 83 ? -6.026 5.395 -1.974 1.00 89.44 83 LEU A CA 1
ATOM 680 C C . LEU A 1 83 ? -7.488 5.786 -2.229 1.00 89.44 83 LEU A C 1
ATOM 682 O O . LEU A 1 83 ? -8.204 5.103 -2.965 1.00 89.44 83 LEU A O 1
ATOM 686 N N . ARG A 1 84 ? -7.918 6.942 -1.706 1.00 87.38 84 ARG A N 1
ATOM 687 C CA . ARG A 1 84 ? -9.267 7.476 -1.962 1.00 87.38 84 ARG A CA 1
ATOM 688 C C . ARG A 1 84 ? -9.541 7.762 -3.437 1.00 87.38 84 ARG A C 1
ATOM 690 O O . ARG A 1 84 ? -10.687 7.687 -3.864 1.00 87.38 84 ARG A O 1
ATOM 697 N N . SER A 1 85 ? -8.513 8.157 -4.190 1.00 88.94 85 SER A N 1
ATOM 698 C CA . SER A 1 85 ? -8.638 8.514 -5.607 1.00 88.94 85 SER A CA 1
ATOM 699 C C . SER A 1 85 ? -8.752 7.270 -6.483 1.00 88.94 85 SER A C 1
ATOM 701 O O . SER A 1 85 ? -9.434 7.300 -7.501 1.00 88.94 85 SER A O 1
ATOM 703 N N . CYS A 1 86 ? -8.175 6.164 -6.012 1.00 88.50 86 CYS A N 1
ATOM 704 C CA . CYS A 1 86 ? -8.303 4.826 -6.575 1.00 88.50 86 CYS A CA 1
ATOM 705 C C . CYS A 1 86 ? -9.622 4.133 -6.181 1.00 88.50 86 CYS A C 1
ATOM 707 O O . CYS A 1 86 ? -9.795 2.954 -6.473 1.00 88.50 86 CYS A O 1
ATOM 709 N N . ASN A 1 87 ? -10.540 4.828 -5.495 1.00 90.00 87 ASN A N 1
ATOM 710 C CA . ASN A 1 87 ? -11.784 4.273 -4.951 1.00 90.00 87 ASN A CA 1
ATOM 711 C C . ASN A 1 87 ? -11.594 3.096 -3.969 1.00 90.00 87 ASN A C 1
ATOM 713 O O . ASN A 1 87 ? -12.543 2.346 -3.746 1.00 90.00 87 ASN A O 1
ATOM 717 N N . ILE A 1 88 ? -10.418 2.971 -3.346 1.00 90.25 88 ILE A N 1
ATOM 718 C CA . ILE A 1 88 ? -10.117 1.919 -2.366 1.00 90.25 88 ILE A CA 1
ATOM 719 C C . ILE A 1 88 ? -10.727 2.300 -1.009 1.00 90.25 88 ILE A C 1
ATOM 721 O O . ILE A 1 88 ? -10.532 3.415 -0.515 1.00 90.25 88 ILE A O 1
ATOM 725 N N . LYS A 1 89 ? -11.470 1.374 -0.401 1.00 89.00 89 LYS A N 1
ATOM 726 C CA . LYS A 1 89 ? -12.218 1.540 0.853 1.00 89.00 89 LYS A CA 1
ATOM 727 C C . LYS A 1 89 ? -11.741 0.580 1.944 1.00 89.00 89 LYS A C 1
ATOM 729 O O . LYS A 1 89 ? -10.869 -0.259 1.740 1.00 89.00 89 LYS A O 1
ATOM 734 N N . HIS A 1 90 ? -12.314 0.737 3.136 1.00 89.25 90 HIS A N 1
ATOM 735 C CA . HIS A 1 90 ? -12.130 -0.197 4.243 1.00 89.25 90 HIS A CA 1
ATOM 736 C C . HIS A 1 90 ? -12.586 -1.607 3.830 1.00 89.25 90 HIS A C 1
ATOM 738 O O . HIS A 1 90 ? -13.645 -1.746 3.226 1.00 89.25 90 HIS A O 1
ATOM 744 N N . GLU A 1 91 ? -11.773 -2.612 4.151 1.00 90.88 91 GLU A N 1
ATOM 745 C CA . GLU A 1 91 ? -11.948 -4.034 3.815 1.00 90.88 91 GLU A CA 1
ATOM 746 C C . GLU A 1 91 ? -11.870 -4.385 2.321 1.00 90.88 91 GLU A C 1
ATOM 748 O O . GLU A 1 91 ? -12.100 -5.538 1.950 1.00 90.88 91 GLU A O 1
ATOM 753 N N . ASP A 1 92 ? -11.459 -3.451 1.459 1.00 92.94 92 ASP A N 1
ATOM 754 C CA . ASP A 1 92 ? -11.222 -3.772 0.053 1.00 92.94 92 ASP A CA 1
ATOM 755 C C . ASP A 1 92 ? -10.005 -4.686 -0.124 1.00 92.94 92 ASP A C 1
ATOM 757 O O . ASP A 1 92 ? -9.009 -4.618 0.606 1.00 92.94 92 ASP A O 1
ATOM 761 N N . LEU A 1 93 ? -10.084 -5.532 -1.153 1.00 91.62 93 LEU A N 1
ATOM 762 C CA . LEU A 1 93 ? -9.021 -6.446 -1.542 1.00 91.62 93 LEU A CA 1
ATOM 763 C C . LEU A 1 93 ? -8.165 -5.823 -2.650 1.00 91.62 93 LEU A C 1
ATOM 765 O O . LEU A 1 93 ? -8.591 -5.726 -3.801 1.00 91.62 93 LEU A O 1
ATOM 769 N N . VAL A 1 94 ? -6.927 -5.469 -2.326 1.00 91.94 94 VAL A N 1
ATOM 770 C CA . VAL A 1 94 ? -5.931 -5.003 -3.297 1.00 91.94 94 VAL A CA 1
ATOM 771 C C . VAL A 1 94 ? -4.977 -6.138 -3.647 1.00 91.94 94 VAL A C 1
ATOM 773 O O . VAL A 1 94 ? -4.559 -6.909 -2.785 1.00 91.94 94 VAL A O 1
ATOM 776 N N . THR A 1 95 ? -4.626 -6.275 -4.922 1.00 90.62 95 THR A N 1
ATOM 777 C CA . THR A 1 95 ? -3.691 -7.310 -5.380 1.00 90.62 95 THR A CA 1
ATOM 778 C C . THR A 1 95 ? -2.326 -6.693 -5.621 1.00 90.62 95 THR A C 1
ATOM 780 O O . THR A 1 95 ? -2.223 -5.645 -6.246 1.00 90.62 95 THR A O 1
ATOM 783 N N . VAL A 1 96 ? -1.264 -7.343 -5.157 1.00 88.75 96 VAL A N 1
ATOM 784 C CA . VAL A 1 96 ? 0.110 -6.891 -5.404 1.00 88.75 96 VAL A CA 1
ATOM 785 C C . VAL A 1 96 ? 0.756 -7.801 -6.431 1.00 88.75 96 VAL A C 1
ATOM 787 O O . VAL A 1 96 ? 0.928 -9.000 -6.191 1.00 88.75 96 VAL A O 1
ATOM 790 N N . LEU A 1 97 ? 1.140 -7.221 -7.564 1.00 86.56 97 LEU A N 1
ATOM 791 C CA . LEU A 1 97 ? 1.956 -7.877 -8.574 1.00 86.56 97 LEU A CA 1
ATOM 792 C C . LEU A 1 97 ? 3.427 -7.542 -8.331 1.00 86.56 97 LEU A C 1
ATOM 794 O O . LEU A 1 97 ? 3.810 -6.377 -8.285 1.00 86.56 97 LEU A O 1
ATOM 798 N N . MET A 1 98 ? 4.257 -8.573 -8.187 1.00 82.94 98 MET A N 1
ATOM 799 C CA . MET A 1 98 ? 5.709 -8.420 -8.266 1.00 82.94 98 MET A CA 1
ATOM 800 C C . MET A 1 98 ? 6.118 -8.538 -9.726 1.00 82.94 98 MET A C 1
ATOM 802 O O . MET A 1 98 ? 5.983 -9.615 -10.307 1.00 82.94 98 MET A O 1
ATOM 806 N N . VAL A 1 99 ? 6.641 -7.458 -10.293 1.00 81.38 99 VAL A N 1
ATOM 807 C CA . VAL A 1 99 ? 7.280 -7.488 -11.609 1.00 81.38 99 VAL A CA 1
ATOM 808 C C . VAL A 1 99 ? 8.790 -7.504 -11.430 1.00 81.38 99 VAL A C 1
ATOM 810 O O . VAL A 1 99 ? 9.327 -6.839 -10.545 1.00 81.38 99 VAL A O 1
ATOM 813 N N . VAL A 1 100 ? 9.477 -8.305 -12.239 1.00 75.88 100 VAL A N 1
ATOM 814 C CA . VAL A 1 100 ? 10.938 -8.292 -12.295 1.00 75.88 100 VAL A CA 1
ATOM 815 C C . VAL A 1 100 ? 11.328 -7.126 -13.194 1.00 75.88 100 VAL A C 1
ATOM 817 O O . VAL A 1 100 ? 10.926 -7.082 -14.355 1.00 75.88 100 VAL A O 1
ATOM 820 N N . ALA A 1 101 ? 12.075 -6.171 -12.651 1.00 66.69 101 ALA A N 1
ATOM 821 C CA . ALA A 1 101 ? 12.777 -5.196 -13.458 1.00 66.69 101 ALA A CA 1
ATOM 822 C C . ALA A 1 101 ? 13.943 -5.943 -14.106 1.00 66.69 101 ALA A C 1
ATOM 824 O O . ALA A 1 101 ? 14.959 -6.203 -13.462 1.00 66.69 101 ALA A O 1
ATOM 825 N N . GLU A 1 102 ? 13.779 -6.362 -15.361 1.00 58.09 102 GLU A N 1
ATOM 826 C CA . GLU A 1 102 ? 14.905 -6.860 -16.141 1.00 58.09 102 GLU A CA 1
ATOM 827 C C . GLU A 1 102 ? 15.907 -5.712 -16.283 1.00 58.09 102 GLU A C 1
ATOM 829 O O . GLU A 1 102 ? 15.764 -4.817 -17.117 1.00 58.09 102 GLU A O 1
ATOM 834 N N . MET A 1 103 ? 16.925 -5.710 -15.423 1.00 56.34 103 MET A N 1
ATOM 835 C CA . MET A 1 103 ? 18.137 -4.948 -15.661 1.00 56.34 103 MET A CA 1
ATOM 836 C C . MET A 1 103 ? 18.707 -5.511 -16.952 1.00 56.34 103 MET A C 1
ATOM 838 O O . MET A 1 103 ? 19.253 -6.613 -16.954 1.00 56.34 103 MET A O 1
ATOM 842 N N . GLY A 1 104 ? 18.508 -4.785 -18.055 1.00 53.75 104 GLY A N 1
ATOM 843 C CA . GLY A 1 104 ? 19.060 -5.140 -19.350 1.00 53.75 104 GLY A CA 1
ATOM 844 C C . GLY A 1 104 ? 20.527 -5.492 -19.162 1.00 53.75 104 GLY A C 1
ATOM 845 O O . GLY A 1 104 ? 21.347 -4.625 -18.850 1.00 53.75 104 GLY A O 1
ATOM 846 N N . THR A 1 105 ? 20.845 -6.779 -19.290 1.00 52.62 105 THR A N 1
ATOM 847 C CA . THR A 1 105 ? 22.216 -7.259 -19.302 1.00 52.62 105 THR A CA 1
ATOM 848 C C . THR A 1 105 ? 22.876 -6.581 -20.486 1.00 52.62 105 THR A C 1
ATOM 850 O O . THR A 1 105 ? 22.693 -6.981 -21.634 1.00 52.62 105 THR A O 1
ATOM 853 N N . ASN A 1 106 ? 23.610 -5.507 -20.216 1.00 52.53 106 ASN A N 1
ATOM 854 C CA . ASN A 1 106 ? 24.493 -4.880 -21.178 1.00 52.53 106 ASN A CA 1
ATOM 855 C C . ASN A 1 106 ? 25.718 -5.791 -21.309 1.00 52.53 106 ASN A C 1
ATOM 857 O O . ASN A 1 106 ? 26.807 -5.475 -20.840 1.00 52.53 106 ASN A O 1
ATOM 861 N N . ILE A 1 107 ? 25.506 -6.968 -21.899 1.00 53.94 107 ILE A N 1
ATOM 862 C CA . ILE A 1 107 ? 26.560 -7.797 -22.469 1.00 53.94 107 ILE A CA 1
ATOM 863 C C . ILE A 1 107 ? 27.044 -7.087 -23.735 1.00 53.94 107 ILE A C 1
ATOM 865 O O . ILE A 1 107 ? 26.699 -7.447 -24.857 1.00 53.94 107 ILE A O 1
ATOM 869 N N . LYS A 1 108 ? 27.810 -6.012 -23.542 1.00 50.19 108 LYS A N 1
ATOM 870 C CA . LYS A 1 108 ? 28.748 -5.541 -24.557 1.00 50.19 108 LYS A CA 1
ATOM 871 C C . LYS A 1 108 ? 29.979 -6.430 -24.449 1.00 50.19 108 LYS A C 1
ATOM 873 O O . LYS A 1 108 ? 30.654 -6.409 -23.421 1.00 50.19 108 LYS A O 1
ATOM 878 N N . GLY A 1 109 ? 30.159 -7.267 -25.471 1.00 47.81 109 GLY A N 1
ATOM 879 C CA . GLY A 1 109 ? 31.408 -7.979 -25.732 1.00 47.81 109 GLY A CA 1
ATOM 880 C C . GLY A 1 109 ? 32.533 -7.049 -26.158 1.00 47.81 109 GLY A C 1
ATOM 881 O O . GLY A 1 109 ? 32.280 -5.831 -26.322 1.00 47.81 109 GLY A O 1
#